Protein AF-A0A968L977-F1 (afdb_monomer_lite)

Foldseek 3Di:
DDPPDPPPPCPDLVQWDQAPPPRDTDGPVQFDQAPPPRDDRHGPLQDDPPDSHGLVVVLVVLVVVLVVLVVVLVVLVVVLVVLVVVVVVVVVVVVCCVVPCVVVCVVCVPVVNVVCVVVVVVVSVVVSVVSVVVSVVSVVVSVVSVVVSVVSVVSD

pLDDT: mean 76.51, std 13.51, range [38.59, 89.12]

Radius of gyration: 32.32 Å; chains: 1; bounding box: 55×34×115 Å

Sequence (156 aa):
MGKLELREDFVEKKDLTRCLVCDVYVHPEESFVCPKCRKGPLCRKHRVPGRAECASCVFDVRKKELAALAGQEVSIRQFLRFLQFIFLVFAVFFISLKFGLGEYIEILRDPMLAKYLLYLGIVPVIGYVLFAVILYNQRNKIADAELQIKKLDNRR

Structure (mmCIF, N/CA/C/O backbone):
data_AF-A0A968L977-F1
#
_entry.id   AF-A0A968L977-F1
#
loop_
_atom_site.group_PDB
_atom_site.id
_atom_site.type_symbol
_atom_site.label_atom_id
_atom_site.label_alt_id
_atom_site.label_comp_id
_atom_site.label_asym_id
_atom_site.label_entity_id
_atom_site.label_seq_id
_atom_site.pdbx_PDB_ins_code
_atom_site.Cartn_x
_atom_site.Cartn_y
_atom_site.Cartn_z
_atom_site.occupancy
_atom_site.B_iso_or_equiv
_atom_site.auth_seq_id
_atom_site.auth_comp_id
_atom_site.auth_asym_id
_atom_site.auth_atom_id
_atom_site.pdbx_PDB_model_num
ATOM 1 N N . MET A 1 1 ? -26.103 -4.310 72.862 1.00 38.62 1 MET A N 1
ATOM 2 C CA . MET A 1 1 ? -25.367 -5.244 71.984 1.00 38.62 1 MET A CA 1
ATOM 3 C C . MET A 1 1 ? -26.074 -5.270 70.639 1.00 38.62 1 MET A C 1
ATOM 5 O O . MET A 1 1 ? -27.099 -5.927 70.510 1.00 38.62 1 MET A O 1
ATOM 9 N N . GLY A 1 2 ? -25.616 -4.440 69.700 1.00 38.59 2 GLY A N 1
ATOM 10 C CA . GLY A 1 2 ? -26.217 -4.316 68.372 1.00 38.59 2 GLY A CA 1
ATOM 11 C C . GLY A 1 2 ? -25.825 -5.502 67.500 1.00 38.59 2 GLY A C 1
ATOM 12 O O . GLY A 1 2 ? -24.638 -5.783 67.345 1.00 38.59 2 GLY A O 1
ATOM 13 N N . LYS A 1 3 ? -26.822 -6.207 66.963 1.00 40.47 3 LYS A N 1
ATOM 14 C CA . LYS A 1 3 ? -26.623 -7.185 65.896 1.00 40.47 3 LYS A CA 1
ATOM 15 C C . LYS A 1 3 ? -26.253 -6.410 64.632 1.00 40.47 3 LYS A C 1
ATOM 17 O O . LYS A 1 3 ? -27.074 -5.675 64.097 1.00 40.47 3 LYS A O 1
ATOM 22 N N . LEU A 1 4 ? -25.000 -6.542 64.208 1.00 46.84 4 LEU A N 1
ATOM 23 C CA . LEU A 1 4 ? -24.558 -6.180 62.867 1.00 46.84 4 LEU A CA 1
ATOM 24 C C . LEU A 1 4 ? -25.184 -7.190 61.905 1.00 46.84 4 LEU A C 1
ATOM 26 O O . LEU A 1 4 ? -24.705 -8.313 61.771 1.00 46.84 4 LEU A O 1
ATOM 30 N N . GLU A 1 5 ? -26.297 -6.802 61.292 1.00 45.19 5 GLU A N 1
ATOM 31 C CA . GLU A 1 5 ? -26.814 -7.474 60.108 1.00 45.19 5 GLU A CA 1
ATOM 32 C C . GLU A 1 5 ? -25.812 -7.229 58.977 1.00 45.19 5 GLU A C 1
ATOM 34 O O . GLU A 1 5 ? -25.672 -6.114 58.471 1.00 45.19 5 GLU A O 1
ATOM 39 N N . LEU A 1 6 ? -25.066 -8.279 58.628 1.00 45.34 6 LEU A N 1
ATOM 40 C CA . LEU A 1 6 ? -24.355 -8.370 57.362 1.00 45.34 6 LEU A CA 1
ATOM 41 C C . LEU A 1 6 ? -25.395 -8.202 56.252 1.00 45.34 6 LEU A C 1
ATOM 43 O O . LEU A 1 6 ? -26.150 -9.124 55.950 1.00 45.34 6 LEU A O 1
ATOM 47 N N . ARG A 1 7 ? -25.448 -7.002 55.669 1.00 39.09 7 ARG A N 1
ATOM 48 C CA . ARG A 1 7 ? -26.037 -6.800 54.351 1.00 39.09 7 ARG A CA 1
ATOM 49 C C . ARG A 1 7 ? -25.194 -7.600 53.369 1.00 39.09 7 ARG A C 1
ATOM 51 O O . ARG A 1 7 ? -24.146 -7.148 52.920 1.00 39.09 7 ARG A O 1
ATOM 58 N N . GLU A 1 8 ? -25.639 -8.812 53.076 1.00 42.75 8 GLU A N 1
ATOM 59 C CA . GLU A 1 8 ? -25.354 -9.425 51.790 1.00 42.75 8 GLU A CA 1
ATOM 60 C C . GLU A 1 8 ? -26.018 -8.523 50.752 1.00 42.75 8 GLU A C 1
ATOM 62 O O . GLU A 1 8 ? -27.239 -8.528 50.588 1.00 42.75 8 GLU A O 1
ATOM 67 N N . ASP A 1 9 ? -25.216 -7.658 50.131 1.00 42.75 9 ASP A N 1
ATOM 68 C CA . ASP A 1 9 ? -25.631 -6.871 48.983 1.00 42.75 9 ASP A CA 1
ATOM 69 C C . ASP A 1 9 ? -26.065 -7.850 47.886 1.00 42.75 9 ASP A C 1
ATOM 71 O O . ASP A 1 9 ? -25.260 -8.402 47.132 1.00 42.75 9 ASP A O 1
ATOM 75 N N . PHE A 1 10 ? -27.373 -8.098 47.832 1.00 46.34 10 PHE A N 1
ATOM 76 C CA . PHE A 1 10 ? -28.064 -8.665 46.689 1.00 46.34 10 PHE A CA 1
ATOM 77 C C . PHE A 1 10 ? -27.824 -7.720 45.511 1.00 46.34 10 PHE A C 1
ATOM 79 O O . PHE A 1 10 ? -28.613 -6.815 45.245 1.00 46.34 10 PHE A O 1
ATOM 86 N N . VAL A 1 11 ? -26.718 -7.921 44.797 1.00 47.41 11 VAL A N 1
ATOM 87 C CA . VAL A 1 11 ? -26.527 -7.356 43.466 1.00 47.41 11 VAL A CA 1
ATOM 88 C C . VAL A 1 11 ? -27.588 -8.012 42.583 1.00 47.41 11 VAL A C 1
ATOM 90 O O . VAL A 1 11 ? -27.423 -9.135 42.099 1.00 47.41 11 VAL A O 1
ATOM 93 N N . GLU A 1 12 ? -28.746 -7.358 42.466 1.00 53.56 12 GLU A N 1
ATOM 94 C CA . GLU A 1 12 ? -29.844 -7.817 41.626 1.00 53.56 12 GLU A CA 1
ATOM 95 C C . GLU A 1 12 ? -29.304 -8.032 40.203 1.00 53.56 12 GLU A C 1
ATOM 97 O O . GLU A 1 12 ? -28.730 -7.134 39.590 1.00 53.56 12 GLU A O 1
ATOM 102 N N . LYS A 1 13 ? -29.547 -9.214 39.617 1.00 52.97 13 LYS A N 1
ATOM 103 C CA . LYS A 1 13 ? -29.226 -9.538 38.208 1.00 52.97 13 LYS A CA 1
ATOM 104 C C . LYS A 1 13 ? -29.791 -8.534 37.179 1.00 52.97 13 LYS A C 1
ATOM 106 O O . LYS A 1 13 ? -29.499 -8.670 35.993 1.00 52.97 13 LYS A O 1
ATOM 111 N N . LYS A 1 14 ? -30.601 -7.560 37.609 1.00 55.78 14 LYS A N 1
ATOM 112 C CA . LYS A 1 14 ? -31.153 -6.469 36.799 1.00 55.78 14 LYS A CA 1
ATOM 113 C C . LYS A 1 14 ? -30.096 -5.480 36.304 1.00 55.78 14 LYS A C 1
ATOM 115 O O . LYS A 1 14 ? -30.324 -4.869 35.266 1.00 55.78 14 LYS A O 1
ATOM 120 N N . ASP A 1 15 ? -28.939 -5.393 36.960 1.00 68.81 15 ASP A N 1
ATOM 121 C CA . ASP A 1 15 ? -27.893 -4.436 36.574 1.00 68.81 15 ASP A CA 1
ATOM 122 C C . ASP A 1 15 ? -26.853 -5.014 35.604 1.00 68.81 15 ASP A C 1
ATOM 124 O O . ASP A 1 15 ? -25.912 -4.332 35.209 1.00 68.81 15 ASP A O 1
ATOM 128 N N . LEU A 1 16 ? -26.996 -6.271 35.177 1.00 78.88 16 LEU A N 1
ATOM 129 C CA . LEU A 1 16 ? -26.057 -6.900 34.251 1.00 78.88 16 LEU A CA 1
ATOM 130 C C . LEU A 1 16 ? -26.463 -6.654 32.794 1.00 78.88 16 LEU A C 1
ATOM 132 O O . LEU A 1 16 ? -27.562 -6.988 32.356 1.00 78.88 16 LEU A O 1
ATOM 136 N N . THR A 1 17 ? -25.525 -6.140 32.003 1.00 83.62 17 THR A N 1
ATOM 137 C CA . THR A 1 17 ? -25.697 -5.939 30.561 1.00 83.62 17 THR A CA 1
ATOM 138 C C . THR A 1 17 ? -25.088 -7.096 29.778 1.00 83.62 17 THR A C 1
ATOM 140 O O . THR A 1 17 ? -23.986 -7.555 30.073 1.00 83.62 17 THR A O 1
ATOM 143 N N . ARG A 1 18 ? -25.791 -7.592 28.756 1.00 85.75 18 ARG A N 1
ATOM 144 C CA . ARG A 1 18 ? -25.282 -8.669 27.894 1.00 85.75 18 ARG A CA 1
ATOM 145 C C . ARG A 1 18 ? -24.374 -8.098 26.812 1.00 85.75 18 ARG A C 1
ATOM 147 O O . ARG A 1 18 ? -24.787 -7.232 26.043 1.00 85.75 18 ARG A O 1
ATOM 154 N N . CYS A 1 19 ? -23.154 -8.611 26.708 1.00 86.62 19 CYS A N 1
ATOM 155 C CA . CYS A 1 19 ? -22.261 -8.249 25.620 1.00 86.62 19 CYS A CA 1
ATOM 156 C C . CYS A 1 19 ? -22.798 -8.756 24.272 1.00 86.62 19 CYS A C 1
ATOM 158 O O . CYS A 1 19 ? -22.961 -9.955 24.091 1.00 86.62 19 CYS A O 1
ATOM 160 N N . LEU A 1 20 ? -22.956 -7.868 23.286 1.00 84.38 20 LEU A N 1
ATOM 161 C CA . LEU A 1 20 ? -23.471 -8.206 21.946 1.00 84.38 20 LEU A CA 1
ATOM 162 C C . LEU A 1 20 ? -22.571 -9.117 21.082 1.00 84.38 20 LEU A C 1
ATOM 164 O O . LEU A 1 20 ? -22.931 -9.416 19.947 1.00 84.38 20 LEU A O 1
ATOM 168 N N . VAL A 1 21 ? -21.371 -9.480 21.546 1.00 84.38 21 VAL A N 1
ATOM 169 C CA . VAL A 1 21 ? -20.398 -10.265 20.758 1.00 84.38 21 VAL A CA 1
ATOM 170 C C . VAL A 1 21 ? -20.152 -11.638 21.367 1.00 84.38 21 VAL A C 1
ATOM 172 O O . VAL A 1 21 ? -20.167 -12.624 20.642 1.00 84.38 21 VAL A O 1
ATOM 175 N N . CYS A 1 22 ? -19.909 -11.709 22.676 1.00 86.69 22 CYS A N 1
ATOM 176 C CA . CYS A 1 22 ? -19.641 -12.969 23.369 1.00 86.69 22 CYS A CA 1
ATOM 177 C C . CYS A 1 22 ? -20.807 -13.457 24.233 1.00 86.69 22 CYS A C 1
ATOM 179 O O . CYS A 1 22 ? -20.662 -14.471 24.904 1.00 86.69 22 CYS A O 1
ATOM 181 N N . ASP A 1 23 ? -21.923 -12.721 24.268 1.00 84.50 23 ASP A N 1
ATOM 182 C CA . ASP A 1 23 ? -23.119 -13.034 25.058 1.00 84.50 23 ASP A CA 1
ATOM 183 C C . ASP A 1 23 ? -22.905 -13.167 26.575 1.00 84.50 23 ASP A C 1
ATOM 185 O O . ASP A 1 23 ? -23.813 -13.549 27.311 1.00 84.50 23 ASP A O 1
ATOM 189 N N . VAL A 1 24 ? -21.728 -12.777 27.067 1.00 86.06 24 VAL A N 1
ATOM 190 C CA . VAL A 1 24 ? -21.408 -12.745 28.494 1.00 86.06 24 VAL A CA 1
ATOM 191 C C . VAL A 1 24 ? -22.095 -11.549 29.153 1.00 86.06 24 VAL A C 1
ATOM 193 O O . VAL A 1 24 ? -22.065 -10.432 28.627 1.00 86.06 24 VAL A O 1
ATOM 196 N N . TYR A 1 25 ? -22.685 -11.781 30.322 1.00 86.75 25 TYR A N 1
ATOM 197 C CA . TYR A 1 25 ? -23.245 -10.741 31.180 1.00 86.75 25 TYR A CA 1
ATOM 198 C C . TYR A 1 25 ? -22.125 -10.021 31.936 1.00 86.75 25 TYR A C 1
ATOM 200 O O . TYR A 1 25 ? -21.307 -10.662 32.592 1.00 86.75 25 TYR A O 1
ATOM 208 N N . VAL A 1 26 ? -22.079 -8.697 31.823 1.00 85.75 26 VAL A N 1
ATOM 209 C CA . VAL A 1 26 ? -21.066 -7.833 32.438 1.00 85.75 26 VAL A CA 1
ATOM 210 C C . VAL A 1 26 ? -21.716 -6.642 33.126 1.00 85.75 26 VAL A C 1
ATOM 212 O O . VAL A 1 26 ? -22.776 -6.164 32.708 1.00 85.75 26 VAL A O 1
ATOM 215 N N . HIS A 1 27 ? -21.058 -6.135 34.166 1.00 84.38 27 HIS A N 1
ATOM 216 C CA . HIS A 1 27 ? -21.500 -4.917 34.832 1.00 84.38 27 HIS A CA 1
ATOM 217 C C . HIS A 1 27 ? -21.441 -3.712 33.878 1.00 84.38 27 HIS A C 1
ATOM 219 O O . HIS A 1 27 ? -20.574 -3.672 32.996 1.00 84.38 27 HIS A O 1
ATOM 225 N N . PRO A 1 28 ? -22.317 -2.705 34.041 1.00 82.44 28 PRO A N 1
ATOM 226 C CA . PRO A 1 28 ? -22.385 -1.558 33.140 1.00 82.44 28 PRO A CA 1
ATOM 227 C C . PRO A 1 28 ? -21.061 -0.783 33.103 1.00 82.44 28 PRO A C 1
ATOM 229 O O . PRO A 1 28 ? -20.644 -0.348 32.034 1.00 82.44 28 PRO A O 1
ATOM 232 N N . GLU A 1 29 ? -20.350 -0.713 34.233 1.00 83.25 29 GLU A N 1
ATOM 233 C CA . GLU A 1 29 ? -19.029 -0.075 34.395 1.00 83.25 29 GLU A CA 1
ATOM 234 C C . GLU A 1 29 ? -17.888 -0.795 33.644 1.00 83.25 29 GLU A C 1
ATOM 236 O O . GLU A 1 29 ? -16.843 -0.219 33.301 1.00 83.25 29 GLU A O 1
ATOM 241 N N . GLU A 1 30 ? -18.078 -2.086 33.372 1.00 83.12 30 GLU A N 1
ATOM 242 C CA . GLU A 1 30 ? -17.168 -2.923 32.587 1.00 83.12 30 GLU A CA 1
ATOM 243 C C . GLU A 1 30 ? -17.605 -3.052 31.125 1.00 83.12 30 GLU A C 1
ATOM 245 O O . GLU A 1 30 ? -16.865 -3.581 30.286 1.00 83.12 30 GLU A O 1
ATOM 250 N N . SER A 1 31 ? -18.795 -2.551 30.809 1.00 87.00 31 SER A N 1
ATOM 251 C CA . SER A 1 31 ? -19.315 -2.477 29.458 1.00 87.00 31 SER A CA 1
ATOM 252 C C . SER A 1 31 ? -18.906 -1.160 28.793 1.00 87.0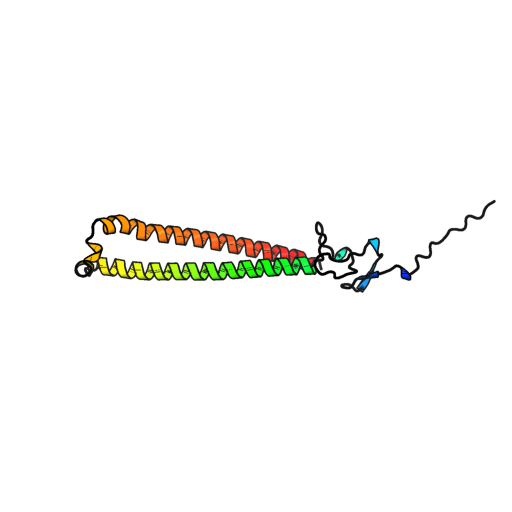0 31 SER A C 1
ATOM 254 O O . SER A 1 31 ? -18.690 -0.139 29.444 1.00 87.00 31 SER A O 1
ATOM 256 N N . PHE A 1 32 ? -18.775 -1.162 27.471 1.00 88.56 32 PHE A N 1
ATOM 257 C CA . PHE A 1 32 ? -18.609 0.069 26.706 1.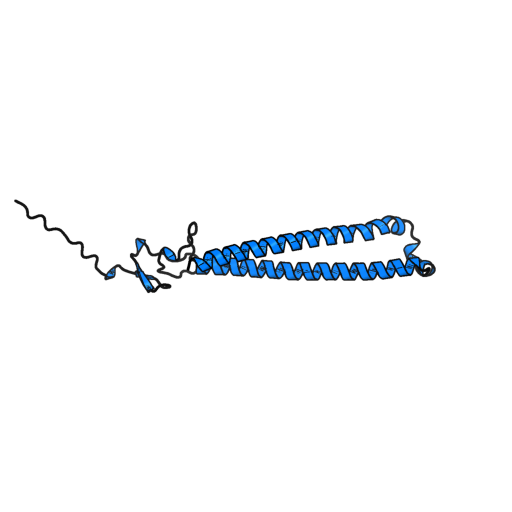00 88.56 32 PHE A CA 1
ATOM 258 C C . PHE A 1 32 ? -19.399 0.016 25.401 1.00 88.56 32 PHE A C 1
ATOM 260 O O . PHE A 1 32 ? -19.678 -1.052 24.851 1.00 88.56 32 PHE A O 1
ATOM 267 N N . VAL A 1 33 ? -19.730 1.195 24.882 1.00 88.06 33 VAL A N 1
ATOM 268 C CA . VAL A 1 33 ? -20.284 1.370 23.540 1.00 88.06 33 VAL A CA 1
ATOM 269 C C . VAL A 1 33 ? -19.169 1.885 22.644 1.00 88.06 33 VAL A C 1
ATOM 271 O O . VAL A 1 33 ? -18.478 2.845 22.984 1.00 88.06 33 VAL A O 1
ATOM 274 N N . CYS A 1 34 ? -18.957 1.249 21.493 1.00 88.69 34 CYS A N 1
ATOM 275 C CA . CYS A 1 34 ? -17.925 1.705 20.572 1.00 88.69 34 CYS A CA 1
ATOM 276 C C . CYS A 1 34 ? -18.299 3.087 19.999 1.00 88.69 34 CYS A C 1
ATOM 278 O O . CYS A 1 34 ? -19.340 3.194 19.350 1.00 88.69 34 CYS A O 1
ATOM 280 N N . PRO A 1 35 ? -17.449 4.124 20.118 1.00 87.81 35 PRO A N 1
ATOM 281 C CA . PRO A 1 35 ? -17.775 5.471 19.641 1.00 87.81 35 PRO A CA 1
ATOM 282 C C . PRO A 1 35 ? -17.918 5.544 18.113 1.00 87.81 35 PRO A C 1
ATOM 284 O O . PRO A 1 35 ? -18.604 6.415 17.590 1.00 87.81 35 PRO A O 1
ATOM 287 N N . LYS A 1 36 ? -17.291 4.608 17.389 1.00 88.06 36 LYS A N 1
ATOM 288 C CA . LYS A 1 36 ? -17.245 4.600 15.925 1.00 88.06 36 LYS A CA 1
ATOM 289 C C . LYS A 1 36 ? -18.456 3.943 15.273 1.00 88.06 36 LYS A C 1
ATOM 291 O O . LYS A 1 36 ? -19.036 4.508 14.357 1.00 88.06 36 LYS A O 1
ATOM 296 N N . CYS A 1 37 ? -18.827 2.744 15.721 1.00 88.25 37 CYS A N 1
ATOM 297 C CA . CYS A 1 37 ? -19.957 2.002 15.151 1.00 88.25 37 CYS A CA 1
ATOM 298 C C . CYS A 1 37 ? -21.216 2.052 16.017 1.00 88.25 37 CYS A C 1
ATOM 300 O O . CYS A 1 37 ? -22.221 1.459 15.639 1.00 88.25 37 CYS A O 1
ATOM 302 N N . ARG A 1 38 ? -21.150 2.700 17.190 1.00 88.44 38 ARG A N 1
ATOM 303 C CA . ARG A 1 38 ? -22.222 2.768 18.196 1.00 88.44 38 ARG A CA 1
ATOM 304 C C . ARG A 1 38 ? -22.755 1.400 18.648 1.00 88.44 38 ARG A C 1
ATOM 306 O O . ARG A 1 38 ? -23.778 1.338 19.317 1.00 88.44 38 ARG A O 1
ATOM 313 N N . LYS A 1 39 ? -22.053 0.301 18.334 1.00 87.12 39 LYS A N 1
ATOM 314 C CA . LYS A 1 39 ? -22.380 -1.039 18.834 1.00 87.12 39 LYS A CA 1
ATOM 315 C C . LYS A 1 39 ? -22.014 -1.130 20.313 1.00 87.12 39 LYS A C 1
ATOM 317 O O . LYS A 1 39 ? -20.871 -0.852 20.687 1.00 87.12 39 LYS A O 1
ATOM 322 N N . GLY A 1 40 ? -22.972 -1.549 21.125 1.00 83.81 40 GLY A N 1
ATOM 323 C CA . GLY A 1 40 ? -22.813 -1.819 22.546 1.00 83.81 40 GLY A CA 1
ATOM 324 C C . GLY A 1 40 ? -24.133 -2.271 23.172 1.00 83.81 40 GLY A C 1
ATOM 325 O O . GLY A 1 40 ? -25.176 -2.087 22.544 1.00 83.81 40 GLY A O 1
ATOM 326 N N . PRO A 1 41 ? -24.093 -2.877 24.368 1.00 87.75 41 PRO A N 1
ATOM 327 C CA . PRO A 1 41 ? -22.930 -2.976 25.255 1.00 87.75 41 PRO A CA 1
ATOM 328 C C . PRO A 1 41 ? -21.920 -4.068 24.842 1.00 87.75 41 PRO A C 1
ATOM 330 O O . PRO A 1 41 ? -22.282 -5.146 24.372 1.00 87.75 41 PRO A O 1
ATOM 333 N N . LEU A 1 42 ? -20.622 -3.771 24.974 1.00 88.38 42 LEU A N 1
ATOM 334 C CA . LEU A 1 42 ? -19.500 -4.684 24.711 1.00 88.38 42 LEU A CA 1
ATOM 335 C C . LEU A 1 42 ? -18.648 -4.859 25.970 1.00 88.38 42 LEU A C 1
ATOM 337 O O . LEU A 1 42 ? -18.372 -3.879 26.653 1.00 88.38 42 LEU A O 1
ATOM 341 N N . CYS A 1 43 ? -18.168 -6.072 26.251 1.00 87.56 43 CYS A N 1
ATOM 342 C CA . CYS A 1 43 ? -17.238 -6.297 27.358 1.00 87.56 43 CYS A CA 1
ATOM 343 C C . CYS A 1 43 ? -15.830 -5.757 27.039 1.00 87.56 43 CYS A C 1
ATOM 345 O O . CYS A 1 43 ? -15.414 -5.707 25.875 1.00 87.56 43 CYS A O 1
ATOM 347 N N . ARG A 1 44 ? -15.048 -5.411 28.074 1.00 84.38 44 ARG A N 1
ATOM 348 C CA . ARG A 1 44 ? -13.659 -4.916 27.936 1.00 84.38 44 ARG A CA 1
ATOM 349 C C . ARG A 1 44 ? -12.739 -5.826 27.114 1.00 84.38 44 ARG A C 1
ATOM 351 O O . ARG A 1 44 ? -11.826 -5.306 26.482 1.00 84.38 44 ARG A O 1
ATOM 358 N N . LYS A 1 45 ? -12.994 -7.140 27.042 1.00 83.88 45 LYS A N 1
ATOM 359 C CA . LYS A 1 45 ? -12.215 -8.074 26.200 1.00 83.88 45 LYS A CA 1
ATOM 360 C C . LYS A 1 45 ? -12.278 -7.727 24.707 1.00 83.88 45 LYS A C 1
ATOM 362 O O . LYS A 1 45 ? -11.332 -7.990 23.976 1.00 83.88 45 LYS A O 1
ATOM 367 N N . HIS A 1 46 ? -13.365 -7.102 24.249 1.00 85.38 46 HIS A N 1
ATOM 368 C CA . HIS A 1 46 ? -13.518 -6.666 22.856 1.00 85.38 46 HIS A CA 1
ATOM 369 C C . HIS A 1 46 ? -13.020 -5.240 22.599 1.00 85.38 46 HIS A C 1
ATOM 371 O O . HIS A 1 46 ? -13.096 -4.759 21.461 1.00 85.38 46 HIS A O 1
ATOM 377 N N . ARG A 1 47 ? -12.511 -4.555 23.628 1.00 84.19 47 ARG A N 1
ATOM 378 C CA . ARG A 1 47 ? -11.835 -3.268 23.488 1.00 84.19 47 ARG A CA 1
ATOM 379 C C . ARG A 1 47 ? -10.380 -3.505 23.111 1.00 84.19 47 ARG A C 1
ATOM 381 O O . ARG A 1 47 ? -9.689 -4.302 23.738 1.00 84.19 47 ARG A O 1
ATOM 388 N N . VAL A 1 48 ? -9.896 -2.787 22.104 1.00 83.69 48 VAL A N 1
ATOM 389 C CA . VAL A 1 48 ? -8.473 -2.843 21.753 1.00 83.69 48 VAL A CA 1
ATOM 390 C C . VAL A 1 48 ? -7.677 -2.031 22.784 1.00 83.69 48 VAL A C 1
ATOM 392 O O . VAL A 1 48 ? -8.019 -0.867 23.015 1.00 83.69 48 VAL A O 1
ATOM 395 N N . PRO A 1 49 ? -6.626 -2.593 23.411 1.00 79.88 49 PRO A N 1
ATOM 396 C CA . PRO A 1 49 ? -5.822 -1.865 24.389 1.00 79.88 49 PRO A CA 1
ATOM 397 C C . PRO A 1 49 ? -5.214 -0.602 23.762 1.00 79.88 49 PRO A C 1
ATOM 399 O O . PRO A 1 49 ? -4.730 -0.627 22.631 1.00 79.88 49 PRO A O 1
ATOM 402 N N . GLY A 1 50 ? -5.287 0.520 24.484 1.00 82.25 50 GLY A N 1
ATOM 403 C CA . GLY A 1 50 ? -4.838 1.830 23.996 1.00 82.25 50 GLY A CA 1
ATOM 404 C C . GLY A 1 50 ? -5.794 2.529 23.018 1.00 82.25 50 GLY A C 1
ATOM 405 O O . GLY A 1 50 ? -5.488 3.627 22.562 1.00 82.25 50 GLY A O 1
ATOM 406 N N . ARG A 1 51 ? -6.959 1.944 22.694 1.00 82.88 51 ARG A N 1
ATOM 407 C CA . ARG A 1 51 ? -8.002 2.584 21.872 1.00 82.88 51 ARG A CA 1
ATOM 408 C C . ARG A 1 51 ? -9.367 2.557 22.565 1.00 82.88 51 ARG A C 1
ATOM 410 O O . ARG A 1 51 ? -9.643 1.738 23.439 1.00 82.88 51 ARG A O 1
ATOM 417 N N . ALA A 1 52 ? -10.247 3.478 22.177 1.00 83.06 52 ALA A N 1
ATOM 418 C CA . ALA A 1 52 ? -11.656 3.479 22.591 1.00 83.06 52 ALA A CA 1
ATOM 419 C C . ALA A 1 52 ? -12.553 2.645 21.649 1.00 83.06 52 ALA A C 1
ATOM 421 O O . ALA A 1 52 ? -13.739 2.459 21.904 1.00 83.06 52 ALA A O 1
ATOM 422 N N . GLU A 1 53 ? -11.998 2.151 20.541 1.00 87.69 53 GLU A N 1
ATOM 423 C CA . GLU A 1 53 ? -12.723 1.418 19.504 1.00 87.69 53 GLU A CA 1
ATOM 424 C C . GLU A 1 53 ? -12.840 -0.084 19.825 1.00 87.69 53 GLU A C 1
ATOM 426 O O . GLU A 1 53 ? -11.983 -0.669 20.495 1.00 87.69 53 GLU A O 1
ATOM 431 N N . CYS A 1 54 ? -13.895 -0.729 19.313 1.00 86.38 54 CYS A N 1
ATOM 432 C CA . CYS A 1 54 ? -14.027 -2.181 19.395 1.00 86.38 54 CYS A CA 1
ATOM 433 C C . CYS A 1 54 ? -13.098 -2.877 18.393 1.00 86.38 54 CYS A C 1
ATOM 435 O O . CYS A 1 54 ? -12.751 -2.314 17.352 1.00 86.38 54 CYS A O 1
ATOM 437 N N . ALA A 1 55 ? -12.749 -4.133 18.677 1.00 83.12 55 ALA A N 1
ATOM 438 C CA . ALA A 1 55 ? -11.885 -4.939 17.820 1.00 83.12 55 ALA A CA 1
ATOM 439 C C . ALA A 1 55 ? -12.368 -4.958 16.361 1.00 83.12 55 ALA A C 1
ATOM 441 O O . ALA A 1 55 ? -11.570 -4.718 15.463 1.00 83.12 55 ALA A O 1
ATOM 442 N N . SER A 1 56 ? -13.673 -5.157 16.118 1.00 84.75 56 SER A N 1
ATOM 443 C CA . SER A 1 56 ? -14.240 -5.186 14.757 1.00 84.75 56 SER A CA 1
ATOM 444 C C . SER A 1 56 ? -13.940 -3.912 13.965 1.00 84.75 56 SER A C 1
ATOM 446 O O . SER A 1 56 ? -13.470 -3.993 12.839 1.00 84.75 56 SER A O 1
ATOM 448 N N . CYS A 1 57 ? -14.142 -2.738 14.569 1.00 86.31 57 CYS A N 1
ATOM 449 C CA . CYS A 1 57 ? -13.866 -1.459 13.917 1.00 86.31 57 CYS A CA 1
ATOM 450 C C . CYS A 1 57 ? -12.386 -1.288 13.574 1.00 86.31 57 CYS A C 1
ATOM 452 O O . CYS A 1 57 ? -12.056 -0.782 12.504 1.00 86.31 57 CYS A O 1
ATOM 454 N N . VAL A 1 58 ? -11.492 -1.699 14.476 1.00 85.00 58 VAL A N 1
ATOM 455 C CA . VAL A 1 58 ? -10.045 -1.612 14.243 1.00 85.00 58 VAL A CA 1
ATOM 456 C C . VAL A 1 58 ? -9.621 -2.565 13.124 1.00 85.00 58 VAL A C 1
ATOM 458 O O . VAL A 1 58 ? -8.829 -2.177 12.265 1.00 85.00 58 VAL A O 1
ATOM 461 N N . PHE A 1 59 ? -10.178 -3.778 13.090 1.00 84.12 59 PHE A N 1
ATOM 462 C CA . PHE A 1 59 ? -9.952 -4.732 12.004 1.00 84.12 59 PHE A CA 1
ATOM 463 C C . PHE A 1 59 ? -10.442 -4.208 10.658 1.00 84.12 59 PHE A C 1
ATOM 465 O O . PHE A 1 59 ? -9.693 -4.272 9.688 1.00 84.12 59 PHE A O 1
ATOM 472 N N . ASP A 1 60 ? -11.652 -3.653 10.594 1.00 85.81 60 ASP A N 1
ATOM 473 C CA . ASP A 1 60 ? -12.214 -3.131 9.346 1.00 85.81 60 ASP A CA 1
ATOM 474 C C . ASP A 1 60 ? -11.362 -1.994 8.777 1.00 85.81 60 ASP A C 1
ATOM 476 O O . ASP A 1 60 ? -11.112 -1.947 7.573 1.00 85.81 60 ASP A O 1
ATOM 480 N N . VAL A 1 61 ? -10.868 -1.097 9.637 1.00 85.50 61 VAL A N 1
ATOM 481 C CA . VAL A 1 61 ? -9.942 -0.031 9.225 1.00 85.50 61 VAL A CA 1
ATOM 482 C C . VAL A 1 61 ? -8.655 -0.622 8.668 1.00 85.50 61 VAL A C 1
ATOM 484 O O . VAL A 1 61 ? -8.279 -0.294 7.548 1.00 85.50 61 VAL A O 1
ATOM 487 N N . ARG A 1 62 ? -8.012 -1.536 9.402 1.00 83.31 62 ARG A N 1
ATOM 488 C CA . ARG A 1 62 ? -6.753 -2.153 8.962 1.00 83.31 62 ARG A CA 1
ATOM 489 C C . ARG A 1 62 ? -6.910 -2.964 7.680 1.00 83.31 62 ARG A C 1
ATOM 491 O O . ARG A 1 62 ? -6.025 -2.959 6.834 1.00 83.31 62 ARG A O 1
ATOM 498 N N . LYS A 1 63 ? -8.051 -3.629 7.499 1.00 84.94 63 LYS A N 1
ATOM 499 C CA . LYS A 1 63 ? -8.374 -4.353 6.267 1.00 84.94 63 LYS A CA 1
ATOM 500 C C . LYS A 1 63 ? -8.545 -3.396 5.086 1.00 84.94 63 LYS A C 1
ATOM 502 O O . LYS A 1 63 ? -8.062 -3.694 3.999 1.00 84.94 63 LYS A O 1
ATOM 507 N N . LYS A 1 64 ? -9.189 -2.240 5.292 1.00 86.44 64 LYS A N 1
ATOM 508 C CA . LYS A 1 64 ? -9.272 -1.183 4.270 1.00 86.44 64 LYS A CA 1
ATOM 509 C C . LYS A 1 64 ? -7.897 -0.604 3.936 1.00 86.44 64 LYS A C 1
ATOM 511 O O . LYS A 1 64 ? -7.606 -0.414 2.761 1.00 86.44 64 LYS A O 1
ATOM 516 N N . GLU A 1 65 ? -7.052 -0.370 4.938 1.00 84.00 65 GLU A N 1
ATOM 517 C CA . GLU A 1 65 ? -5.667 0.082 4.741 1.00 84.00 65 GLU A CA 1
ATOM 518 C C . GLU A 1 65 ? -4.860 -0.934 3.920 1.00 84.00 65 GLU A C 1
AT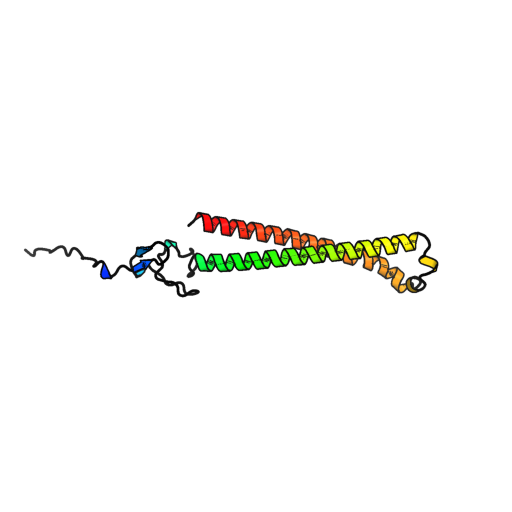OM 520 O O . GLU A 1 65 ? -4.222 -0.555 2.941 1.00 84.00 65 GLU A O 1
ATOM 525 N N . LEU A 1 66 ? -4.951 -2.228 4.245 1.00 84.25 66 LEU A N 1
ATOM 526 C CA . LEU A 1 66 ? -4.323 -3.293 3.458 1.00 84.25 66 LEU A CA 1
ATOM 527 C C . LEU A 1 66 ? -4.833 -3.338 2.019 1.00 84.25 66 LEU A C 1
ATOM 529 O O . LEU A 1 66 ? -4.031 -3.445 1.098 1.00 84.25 66 LEU A O 1
ATOM 533 N N . ALA A 1 67 ? -6.147 -3.239 1.810 1.00 84.75 67 ALA A N 1
ATOM 534 C CA . ALA A 1 67 ? -6.718 -3.231 0.467 1.00 84.75 67 ALA A CA 1
ATOM 535 C C . ALA A 1 67 ? -6.216 -2.030 -0.354 1.00 84.75 67 ALA A C 1
ATOM 537 O O . ALA A 1 67 ? -5.899 -2.180 -1.534 1.00 84.75 67 ALA A O 1
ATOM 538 N N . ALA A 1 68 ? -6.088 -0.856 0.272 1.00 85.31 68 ALA A N 1
ATOM 539 C CA . ALA A 1 68 ? -5.525 0.327 -0.367 1.00 85.31 68 ALA A CA 1
ATOM 540 C C . ALA A 1 68 ? -4.042 0.133 -0.730 1.00 85.31 68 ALA A C 1
ATOM 542 O O . ALA A 1 68 ? -3.646 0.443 -1.853 1.00 85.31 68 ALA A O 1
ATOM 543 N N . LEU A 1 69 ? -3.235 -0.426 0.180 1.00 82.75 69 LEU A N 1
ATOM 544 C CA . LEU A 1 69 ? -1.823 -0.735 -0.077 1.00 82.75 69 LEU A CA 1
ATOM 545 C C . LEU A 1 69 ? -1.655 -1.779 -1.190 1.00 82.75 69 LEU A C 1
ATOM 547 O O . LEU A 1 69 ? -0.836 -1.592 -2.086 1.00 82.75 69 LEU A O 1
ATOM 551 N N . ALA A 1 70 ? -2.464 -2.839 -1.191 1.00 82.50 70 ALA A N 1
ATOM 552 C CA . ALA A 1 70 ? -2.457 -3.846 -2.250 1.00 82.50 70 ALA A CA 1
ATOM 553 C C . ALA A 1 70 ? -2.835 -3.240 -3.614 1.00 82.50 70 ALA A C 1
ATOM 555 O O . ALA A 1 70 ? -2.214 -3.550 -4.631 1.00 82.50 70 ALA A O 1
ATOM 556 N N . GLY A 1 71 ? -3.810 -2.323 -3.641 1.00 84.50 71 GLY A N 1
ATOM 557 C CA . GLY A 1 71 ? -4.164 -1.569 -4.845 1.00 84.50 71 GLY A CA 1
ATOM 558 C C . GLY A 1 71 ? -3.009 -0.708 -5.367 1.00 84.50 71 GLY A C 1
ATOM 559 O O . GLY A 1 71 ? -2.738 -0.693 -6.570 1.00 84.50 71 GLY A O 1
ATOM 560 N N . GLN A 1 72 ? -2.282 -0.036 -4.469 1.00 82.44 72 GLN A N 1
ATOM 561 C CA . GLN A 1 72 ? -1.083 0.726 -4.830 1.00 82.44 72 GLN A CA 1
ATOM 562 C C . GLN A 1 72 ? 0.023 -0.173 -5.394 1.00 82.44 72 GLN A C 1
ATOM 564 O O . GLN A 1 72 ? 0.623 0.184 -6.407 1.00 82.44 72 GLN A O 1
ATOM 569 N N . GLU A 1 73 ? 0.246 -1.360 -4.820 1.00 84.88 73 GLU A N 1
ATOM 570 C CA . GLU A 1 73 ? 1.237 -2.306 -5.341 1.00 84.88 73 GLU A CA 1
ATOM 571 C C . GLU A 1 73 ? 0.920 -2.715 -6.788 1.00 84.88 73 GLU A C 1
ATOM 573 O O . GLU A 1 73 ? 1.812 -2.735 -7.642 1.00 84.88 73 GLU A O 1
ATOM 578 N N . VAL A 1 74 ? -0.350 -3.017 -7.086 1.00 87.44 74 VAL A N 1
ATOM 579 C CA . VAL A 1 74 ? -0.788 -3.368 -8.447 1.00 87.44 74 VAL A CA 1
ATOM 580 C C . VAL A 1 74 ? -0.517 -2.221 -9.419 1.00 87.44 74 VAL A C 1
ATOM 582 O O . VAL A 1 74 ? 0.039 -2.459 -10.492 1.00 87.44 74 VAL A O 1
ATOM 585 N N . SER A 1 75 ? -0.846 -0.989 -9.029 1.00 84.62 75 SER A N 1
ATOM 586 C CA . SER A 1 75 ? -0.615 0.205 -9.848 1.00 84.62 75 SER A CA 1
ATOM 587 C C . SER A 1 75 ? 0.875 0.426 -10.138 1.00 84.62 75 SER A C 1
ATOM 589 O O . SER A 1 75 ? 1.277 0.548 -11.297 1.00 84.62 75 SER A O 1
ATOM 591 N N . ILE A 1 76 ? 1.733 0.362 -9.113 1.00 83.50 76 ILE A N 1
ATOM 592 C CA . ILE A 1 76 ? 3.188 0.521 -9.279 1.00 83.50 76 ILE A CA 1
ATOM 593 C C . ILE A 1 76 ? 3.759 -0.596 -10.161 1.00 83.50 76 ILE A C 1
ATOM 595 O O . ILE A 1 76 ? 4.603 -0.349 -11.022 1.00 83.50 76 ILE A O 1
ATOM 599 N N . ARG A 1 77 ? 3.276 -1.833 -10.004 1.00 85.31 77 ARG A N 1
ATOM 600 C CA . ARG A 1 77 ? 3.697 -2.964 -10.839 1.00 85.31 77 ARG A CA 1
ATOM 601 C C . ARG A 1 77 ? 3.329 -2.761 -12.310 1.00 85.31 77 ARG A C 1
ATOM 603 O O . ARG A 1 77 ? 4.135 -3.079 -13.183 1.00 85.31 77 ARG A O 1
ATOM 610 N N . GLN A 1 78 ? 2.131 -2.252 -12.594 1.00 87.19 78 GLN A N 1
ATOM 611 C CA . GLN A 1 78 ? 1.711 -1.922 -13.959 1.00 87.19 78 GLN A CA 1
ATOM 612 C C . GLN A 1 78 ? 2.569 -0.801 -14.547 1.00 87.19 78 GLN A C 1
ATOM 614 O O . GLN A 1 78 ? 3.034 -0.922 -15.679 1.00 87.19 78 GLN A O 1
ATOM 619 N N . PHE A 1 79 ? 2.855 0.235 -13.759 1.00 84.19 79 PHE A N 1
ATOM 620 C CA . PHE A 1 79 ? 3.728 1.329 -14.173 1.00 84.19 79 PHE A CA 1
ATOM 621 C C . PHE A 1 79 ? 5.151 0.850 -14.506 1.00 84.19 79 PHE A C 1
ATOM 623 O O . PHE A 1 79 ? 5.702 1.218 -15.542 1.00 84.19 79 PHE A O 1
ATOM 630 N N . LEU A 1 80 ? 5.729 -0.045 -13.697 1.00 85.12 80 LEU A N 1
ATOM 631 C CA . LEU A 1 80 ? 7.035 -0.649 -13.988 1.00 85.12 80 LEU A CA 1
ATOM 632 C C . LEU A 1 80 ? 7.036 -1.459 -15.292 1.00 85.12 80 LEU A C 1
ATOM 634 O O . LEU A 1 80 ? 7.995 -1.377 -16.055 1.00 85.12 80 LEU A O 1
ATOM 638 N N . ARG A 1 81 ? 5.968 -2.215 -15.579 1.00 87.44 81 ARG A N 1
ATOM 639 C CA . ARG A 1 81 ? 5.826 -2.930 -16.862 1.00 87.44 81 ARG A CA 1
ATOM 640 C C . ARG A 1 81 ? 5.726 -1.971 -18.044 1.00 87.44 81 ARG A C 1
ATOM 642 O O . ARG A 1 81 ? 6.310 -2.233 -19.090 1.00 87.44 81 ARG A O 1
ATOM 649 N N . PHE A 1 82 ? 5.015 -0.860 -17.878 1.00 85.38 82 PHE A N 1
ATOM 650 C CA . PHE A 1 82 ? 4.934 0.180 -18.899 1.00 85.38 82 PHE A CA 1
ATOM 651 C C . PHE A 1 82 ? 6.307 0.810 -19.172 1.00 85.38 82 PHE A C 1
ATOM 653 O O . PHE A 1 82 ? 6.702 0.938 -20.328 1.00 85.38 82 PHE A O 1
ATOM 660 N N . LEU A 1 83 ? 7.085 1.101 -18.123 1.00 83.25 83 LEU A N 1
ATOM 661 C CA . LEU A 1 83 ? 8.470 1.552 -18.273 1.00 83.25 83 LEU A CA 1
ATOM 662 C C . LEU A 1 83 ? 9.338 0.519 -19.005 1.00 83.25 83 LEU A C 1
ATOM 664 O O . LEU A 1 83 ? 10.067 0.890 -19.919 1.00 83.25 83 LEU A O 1
ATOM 668 N N . GLN A 1 84 ? 9.237 -0.771 -18.662 1.00 86.00 84 GLN A N 1
ATOM 669 C CA . GLN A 1 84 ? 9.944 -1.849 -19.375 1.00 86.00 84 GLN A CA 1
ATOM 670 C C . GLN A 1 84 ? 9.584 -1.897 -20.862 1.00 86.00 84 GLN A C 1
ATOM 672 O O . GLN A 1 84 ? 10.467 -2.056 -21.701 1.00 86.00 84 GLN A O 1
ATOM 677 N N . PHE A 1 85 ? 8.303 -1.734 -21.195 1.00 87.31 85 PHE A N 1
ATOM 678 C CA . PHE A 1 85 ? 7.858 -1.667 -22.583 1.00 87.31 85 PHE A CA 1
ATOM 679 C C . PHE A 1 85 ? 8.475 -0.468 -23.314 1.00 87.31 85 PHE A C 1
ATOM 681 O O . PHE A 1 85 ? 9.032 -0.638 -24.397 1.00 87.31 85 PHE A O 1
ATOM 688 N N . ILE A 1 86 ? 8.457 0.719 -22.696 1.00 83.69 86 ILE A N 1
ATOM 689 C CA . ILE A 1 86 ? 9.106 1.918 -23.242 1.00 83.69 86 ILE A CA 1
ATOM 690 C C . ILE A 1 86 ? 10.594 1.653 -23.500 1.00 83.69 86 ILE A C 1
ATOM 692 O O . ILE A 1 86 ? 11.083 1.931 -24.593 1.00 83.69 86 ILE A O 1
ATOM 696 N N . PHE A 1 87 ? 11.311 1.066 -22.538 1.00 83.50 87 PHE A N 1
ATOM 697 C CA . PHE A 1 87 ? 12.721 0.717 -22.721 1.00 83.50 87 PHE A CA 1
ATOM 698 C C . PHE A 1 87 ? 12.959 -0.214 -23.893 1.00 83.50 87 PHE A C 1
ATOM 700 O O . PHE A 1 87 ? 13.923 -0.022 -24.626 1.00 83.50 87 PHE A O 1
ATOM 707 N N . LEU A 1 88 ? 12.102 -1.215 -24.070 1.00 85.88 88 LEU A N 1
ATOM 708 C CA . LEU A 1 88 ? 12.235 -2.171 -25.156 1.00 85.88 88 LEU A CA 1
ATOM 709 C C . LEU A 1 88 ? 12.039 -1.489 -26.516 1.00 85.88 88 LEU A C 1
ATOM 711 O O . LEU A 1 88 ? 12.828 -1.725 -27.428 1.00 85.88 88 LEU A O 1
ATOM 715 N N . VAL A 1 89 ? 11.065 -0.578 -26.629 1.00 83.88 89 VAL A N 1
ATOM 716 C CA . VAL A 1 89 ? 10.870 0.251 -27.832 1.00 83.88 89 VAL A CA 1
ATOM 717 C C . VAL A 1 89 ? 12.107 1.107 -28.111 1.00 83.88 89 VAL A C 1
ATOM 719 O O . VAL A 1 89 ? 12.620 1.093 -29.230 1.00 83.88 89 VAL A O 1
ATOM 722 N N . PHE A 1 90 ? 12.634 1.804 -27.098 1.00 80.75 90 PHE A N 1
ATOM 723 C CA . PHE A 1 90 ? 13.855 2.596 -27.255 1.00 80.75 90 PHE A CA 1
ATOM 724 C C . PHE A 1 90 ? 15.060 1.726 -27.622 1.00 80.75 90 PHE A C 1
ATOM 726 O O . PHE A 1 90 ? 15.833 2.110 -28.491 1.00 80.75 90 PHE A O 1
ATOM 733 N N . ALA A 1 91 ? 15.217 0.546 -27.023 1.00 81.81 91 ALA A N 1
ATOM 734 C CA . ALA A 1 91 ? 16.311 -0.366 -27.335 1.00 81.81 91 ALA A CA 1
ATOM 735 C C . ALA A 1 91 ? 16.265 -0.820 -28.800 1.00 81.81 91 ALA A C 1
ATOM 737 O O . ALA A 1 91 ? 17.279 -0.745 -29.492 1.00 81.81 91 ALA A O 1
ATOM 738 N N . VAL A 1 92 ? 15.089 -1.215 -29.300 1.00 83.06 92 VAL A N 1
ATOM 739 C CA . VAL A 1 92 ? 14.893 -1.571 -30.716 1.00 83.06 92 VAL A CA 1
ATOM 740 C C . VAL A 1 92 ? 15.199 -0.378 -31.624 1.00 83.06 92 VAL A C 1
ATOM 742 O O . VAL A 1 92 ? 15.896 -0.537 -32.627 1.00 83.06 92 VAL A O 1
ATOM 745 N N . PHE A 1 93 ? 14.744 0.823 -31.258 1.00 77.94 93 PHE A N 1
ATOM 746 C CA . PHE A 1 93 ? 15.020 2.052 -32.003 1.00 77.94 93 PHE A CA 1
ATOM 747 C C . PHE A 1 93 ? 16.526 2.366 -32.071 1.00 77.94 93 PHE A C 1
ATOM 749 O O . PHE A 1 93 ? 17.068 2.585 -33.153 1.00 77.94 93 PHE A O 1
ATOM 756 N N . PHE A 1 94 ? 17.230 2.308 -30.939 1.00 74.62 94 PHE A N 1
ATOM 757 C CA . PHE A 1 94 ? 18.676 2.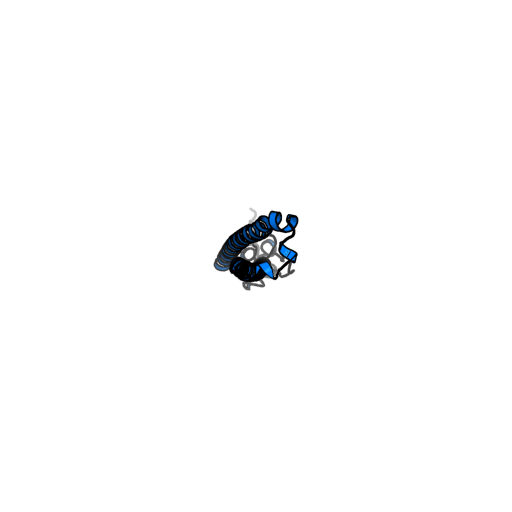537 -30.861 1.00 74.62 94 PHE A CA 1
ATOM 758 C C . PHE A 1 94 ? 19.487 1.494 -31.632 1.00 74.62 94 PHE A C 1
ATOM 760 O O . PHE A 1 94 ? 20.449 1.847 -32.313 1.00 74.62 94 PHE A O 1
ATOM 767 N N . ILE A 1 95 ? 19.108 0.218 -31.542 1.00 77.56 95 ILE A N 1
ATOM 768 C CA . ILE A 1 95 ? 19.739 -0.856 -32.314 1.00 77.56 95 ILE A CA 1
ATOM 769 C C . ILE A 1 95 ? 19.551 -0.589 -33.812 1.00 77.56 95 ILE A C 1
ATOM 771 O O . ILE A 1 95 ? 20.528 -0.600 -34.556 1.00 77.56 95 ILE A O 1
ATOM 775 N N . SER A 1 96 ? 18.329 -0.263 -34.239 1.00 75.25 96 SER A N 1
ATOM 776 C CA . SER A 1 96 ? 18.007 0.048 -35.639 1.00 75.25 96 SER A CA 1
ATOM 777 C C . SER A 1 96 ? 18.846 1.215 -36.174 1.00 75.25 96 SER A C 1
ATOM 779 O O . SER A 1 96 ? 19.418 1.119 -37.258 1.00 75.25 96 SER A O 1
ATOM 781 N N . LEU A 1 97 ? 19.011 2.278 -35.380 1.00 69.88 97 LEU A N 1
ATOM 782 C CA . LEU A 1 97 ? 19.904 3.398 -35.694 1.00 69.88 97 LEU A CA 1
ATOM 783 C C . LEU A 1 97 ? 21.367 2.957 -35.875 1.00 69.88 97 LEU A C 1
ATOM 785 O O . LEU A 1 97 ? 22.025 3.372 -36.828 1.00 69.88 97 LEU A O 1
ATOM 789 N N . LYS A 1 98 ? 21.872 2.093 -34.985 1.00 68.94 98 LYS A N 1
ATOM 790 C CA . LYS A 1 98 ? 23.243 1.548 -35.022 1.00 68.94 98 LYS A CA 1
ATOM 791 C C . LYS A 1 98 ? 23.516 0.663 -36.244 1.00 68.94 98 LYS A C 1
ATOM 793 O O . LYS A 1 98 ? 24.669 0.573 -36.656 1.00 68.94 98 LYS A O 1
ATOM 798 N N . PHE A 1 99 ? 22.487 0.035 -36.817 1.00 73.81 99 PHE A N 1
ATOM 799 C CA . PHE A 1 99 ? 22.572 -0.821 -38.009 1.00 73.81 99 PHE A CA 1
ATOM 800 C C . PHE A 1 99 ? 22.520 -0.053 -39.346 1.00 73.81 99 PHE A C 1
ATOM 802 O O . PHE A 1 99 ? 22.416 -0.676 -40.398 1.00 73.81 99 PHE A O 1
ATOM 809 N N . GLY A 1 100 ? 22.626 1.281 -39.334 1.00 60.56 100 GLY A N 1
ATOM 810 C CA . GLY A 1 100 ? 22.744 2.086 -40.558 1.00 60.56 100 GLY A CA 1
ATOM 811 C C . GLY A 1 100 ? 21.433 2.688 -41.072 1.00 60.56 100 GLY A C 1
ATOM 812 O O . GLY A 1 100 ? 21.446 3.391 -42.072 1.00 60.56 100 GLY A O 1
ATOM 813 N N . LEU A 1 101 ? 20.312 2.520 -40.358 1.00 58.66 101 LEU A N 1
ATOM 814 C CA . LEU A 1 101 ? 19.066 3.251 -40.654 1.00 58.66 101 LEU A CA 1
ATOM 815 C C . LEU A 1 101 ? 19.122 4.735 -40.238 1.00 58.66 101 LEU A C 1
ATOM 817 O O . LEU A 1 101 ? 18.181 5.482 -40.492 1.00 58.66 101 LEU A O 1
ATOM 821 N N . GLY A 1 102 ? 20.215 5.175 -39.604 1.00 56.72 102 GLY A N 1
ATOM 822 C CA . GLY A 1 102 ? 20.415 6.566 -39.187 1.00 56.72 102 GLY A CA 1
ATOM 823 C C . GLY A 1 102 ? 20.448 7.572 -40.342 1.00 56.72 102 GLY A C 1
ATOM 824 O O . GLY A 1 102 ? 20.102 8.729 -40.129 1.00 56.72 102 GLY A O 1
ATOM 825 N N . GLU A 1 103 ? 20.782 7.138 -41.563 1.00 55.53 103 GLU A N 1
ATOM 826 C CA . GLU A 1 103 ? 20.765 7.997 -42.758 1.00 55.53 103 GLU A CA 1
ATOM 827 C C . GLU A 1 103 ? 19.345 8.431 -43.168 1.00 55.53 103 GLU A C 1
ATOM 829 O O . GLU A 1 103 ? 19.190 9.452 -43.830 1.00 55.53 103 GLU A O 1
ATOM 834 N N . TYR A 1 104 ? 18.305 7.719 -42.714 1.00 56.94 104 TYR A N 1
ATOM 835 C CA . TYR A 1 104 ? 16.900 8.023 -43.016 1.00 56.94 104 TYR A CA 1
ATOM 836 C C . TYR A 1 104 ? 16.200 8.864 -41.938 1.00 56.94 104 TYR A C 1
ATOM 838 O O . TYR A 1 104 ? 15.043 9.245 -42.111 1.00 56.94 104 TYR A O 1
ATOM 846 N N . ILE A 1 105 ? 16.866 9.155 -40.813 1.00 60.28 105 ILE A N 1
ATOM 847 C CA . ILE A 1 105 ? 16.274 9.885 -39.682 1.00 60.28 105 ILE A CA 1
ATOM 848 C C . ILE A 1 105 ? 16.994 11.230 -39.524 1.00 60.28 105 ILE A C 1
ATOM 850 O O . ILE A 1 105 ? 17.783 11.437 -38.603 1.00 60.28 105 ILE A O 1
ATOM 854 N N . GLU A 1 106 ? 16.697 12.174 -40.424 1.00 56.97 106 GLU A N 1
ATOM 855 C CA . GLU A 1 106 ? 17.259 13.540 -40.416 1.00 56.97 106 GLU A CA 1
ATOM 856 C C . GLU A 1 106 ? 17.019 14.293 -39.091 1.00 56.97 106 GLU A C 1
ATOM 858 O O . GLU A 1 106 ? 17.816 15.147 -38.709 1.00 56.97 106 GLU A O 1
ATOM 863 N N . ILE A 1 107 ? 15.981 13.916 -38.334 1.00 57.88 107 ILE A N 1
ATOM 864 C CA . ILE A 1 107 ? 15.605 14.507 -37.036 1.00 57.88 107 ILE A CA 1
ATOM 865 C C . ILE A 1 107 ? 16.689 14.297 -35.956 1.00 57.88 107 ILE A C 1
ATOM 867 O O . ILE A 1 107 ? 16.811 15.108 -35.041 1.00 57.88 107 ILE A O 1
ATOM 871 N N . LEU A 1 108 ? 17.510 13.240 -36.050 1.00 54.41 108 LEU A N 1
ATOM 872 C CA . LEU A 1 108 ? 18.585 12.961 -35.080 1.00 54.41 108 LEU A CA 1
ATOM 873 C C . LEU A 1 108 ? 19.912 13.667 -35.395 1.00 54.41 108 LEU A C 1
ATOM 875 O O . LEU A 1 108 ? 20.848 13.588 -34.598 1.00 54.41 108 LEU A O 1
ATOM 879 N N . ARG A 1 109 ? 20.010 14.351 -36.541 1.00 55.22 109 ARG A N 1
ATOM 880 C CA . ARG A 1 109 ? 21.225 15.064 -36.962 1.00 55.22 109 ARG A CA 1
ATOM 881 C C . ARG A 1 109 ? 21.415 16.395 -36.230 1.00 55.22 109 ARG A C 1
ATOM 883 O O . ARG A 1 109 ? 22.471 17.012 -36.360 1.00 55.22 109 ARG A O 1
ATOM 890 N N . ASP A 1 110 ? 20.415 16.819 -35.458 1.00 61.34 110 ASP A N 1
ATOM 891 C CA . ASP A 1 110 ? 20.472 18.026 -34.647 1.00 61.34 110 ASP A CA 1
ATOM 892 C C . ASP A 1 110 ? 21.437 17.823 -33.451 1.00 61.34 110 ASP A C 1
ATOM 894 O O . ASP A 1 110 ? 21.179 16.997 -32.563 1.00 61.34 110 ASP A O 1
ATOM 898 N N . PRO A 1 111 ? 22.576 18.542 -33.396 1.00 59.59 111 PRO A N 1
ATOM 899 C CA . PRO A 1 111 ? 23.608 18.356 -32.374 1.00 59.59 111 PRO A CA 1
ATOM 900 C C . PRO A 1 111 ? 23.118 18.652 -30.949 1.00 59.59 111 PRO A C 1
ATOM 902 O O . PRO A 1 111 ? 23.732 18.189 -29.981 1.00 59.59 111 PRO A O 1
ATOM 905 N N . MET A 1 112 ? 22.009 19.387 -30.802 1.00 58.00 112 MET A N 1
ATOM 906 C CA . MET A 1 112 ? 21.332 19.554 -29.516 1.00 58.00 112 MET A CA 1
ATOM 907 C C . MET A 1 112 ? 20.731 18.231 -29.027 1.00 58.00 112 MET A C 1
ATOM 909 O O . MET A 1 112 ? 21.018 17.816 -27.905 1.00 58.00 112 MET A O 1
ATOM 913 N N . LEU A 1 113 ? 19.981 17.508 -29.866 1.00 59.53 113 LEU A N 1
ATOM 914 C CA . LEU A 1 113 ? 19.377 16.222 -29.488 1.00 59.53 113 LEU A CA 1
ATOM 915 C C . LEU A 1 113 ? 20.435 15.150 -29.180 1.00 59.53 113 LEU A C 1
ATOM 917 O O . LEU A 1 113 ? 20.289 14.398 -28.215 1.00 59.53 113 LEU A O 1
ATOM 921 N N . ALA A 1 114 ? 21.526 15.120 -29.952 1.00 61.97 114 ALA A N 1
ATOM 922 C CA . ALA A 1 114 ? 22.652 14.200 -29.757 1.00 61.97 114 ALA A CA 1
ATOM 923 C C . ALA A 1 114 ? 23.295 14.316 -28.363 1.00 61.97 114 ALA A C 1
ATOM 925 O O . ALA A 1 114 ? 23.655 13.303 -27.761 1.00 61.97 114 ALA A O 1
ATOM 926 N N . LYS A 1 115 ? 23.389 15.533 -27.807 1.00 63.91 115 LYS A N 1
ATOM 927 C CA . LYS A 1 115 ? 23.898 15.754 -26.443 1.00 63.91 115 LYS A CA 1
ATOM 928 C C . LYS A 1 115 ? 22.937 15.271 -25.354 1.00 63.91 115 LYS A C 1
ATOM 930 O O . LYS A 1 115 ? 23.395 14.820 -24.305 1.00 63.91 115 LYS A O 1
ATOM 935 N N . TYR A 1 116 ? 21.625 15.331 -25.589 1.00 66.31 116 TYR A N 1
ATOM 936 C CA . TYR A 1 116 ? 20.613 14.918 -24.606 1.00 66.31 116 TYR A CA 1
ATOM 937 C C . TYR A 1 116 ? 20.207 13.442 -24.699 1.00 66.31 116 TYR A C 1
ATOM 939 O O . TYR A 1 116 ? 19.581 12.922 -23.776 1.00 66.31 116 TYR A O 1
ATOM 947 N N . LEU A 1 117 ? 20.617 12.732 -25.751 1.00 69.12 117 LEU A N 1
ATOM 948 C CA . LEU A 1 117 ? 20.347 11.303 -25.943 1.00 69.12 117 LEU A CA 1
ATOM 949 C C . LEU A 1 117 ? 20.850 10.423 -24.790 1.00 69.12 117 LEU A C 1
ATOM 951 O O . LEU A 1 117 ? 20.169 9.474 -24.401 1.00 69.12 117 LEU A O 1
ATOM 955 N N . LEU A 1 118 ? 21.988 10.770 -24.182 1.00 67.19 118 LEU A N 1
ATOM 956 C CA . LEU A 1 118 ? 22.489 10.059 -23.002 1.00 67.19 118 LEU A CA 1
ATOM 957 C C . LEU A 1 118 ? 21.559 10.252 -21.789 1.00 67.19 118 LEU A C 1
ATOM 959 O O . LEU A 1 118 ? 21.252 9.297 -21.076 1.00 67.19 118 LEU A O 1
ATOM 963 N N . TYR A 1 119 ? 21.056 11.474 -21.584 1.00 70.81 119 TYR A N 1
ATOM 964 C CA . TYR A 1 119 ? 20.106 11.790 -20.512 1.00 70.81 119 TYR A CA 1
ATOM 965 C C . TYR A 1 119 ? 18.753 11.105 -20.731 1.00 70.81 119 TYR A C 1
ATOM 967 O O . TYR A 1 119 ? 18.162 10.616 -19.770 1.00 70.81 119 TYR A O 1
ATOM 975 N N . LEU A 1 120 ? 18.303 10.990 -21.985 1.00 69.69 120 LEU A N 1
ATOM 976 C CA . LEU A 1 120 ? 17.097 10.241 -22.353 1.00 69.69 120 LEU A CA 1
ATOM 977 C C . LEU A 1 120 ? 17.204 8.746 -22.026 1.00 69.69 120 LEU A C 1
ATOM 979 O O . LEU A 1 120 ? 16.187 8.126 -21.741 1.00 69.69 120 LEU A O 1
ATOM 983 N N . GLY A 1 121 ? 18.409 8.169 -22.015 1.00 69.50 121 GLY A N 1
ATOM 984 C CA . GLY A 1 121 ? 18.635 6.797 -21.550 1.00 69.50 121 GLY A CA 1
ATOM 985 C C . GLY A 1 121 ? 18.757 6.681 -20.027 1.00 69.50 121 GLY A C 1
ATOM 986 O O . GLY A 1 121 ? 18.177 5.782 -19.423 1.00 69.50 121 GLY A O 1
ATOM 987 N N . ILE A 1 122 ? 19.485 7.599 -19.384 1.00 78.81 122 ILE A N 1
ATOM 988 C CA . ILE A 1 122 ? 19.798 7.526 -17.946 1.00 78.81 122 ILE A CA 1
ATOM 989 C C . ILE A 1 122 ? 18.578 7.849 -17.071 1.00 78.81 122 ILE A C 1
ATOM 991 O O . ILE A 1 122 ? 18.330 7.152 -16.085 1.00 78.81 122 ILE A O 1
ATOM 995 N N . VAL A 1 123 ? 17.799 8.880 -17.417 1.00 79.25 123 VAL A N 1
ATOM 996 C CA . VAL A 1 123 ? 16.662 9.343 -16.599 1.00 79.25 123 VAL A CA 1
ATOM 997 C C . VAL A 1 123 ? 15.608 8.245 -16.405 1.00 79.25 123 VAL A C 1
ATOM 999 O O . VAL A 1 123 ? 15.229 7.989 -15.257 1.00 79.25 123 VAL A O 1
ATOM 1002 N N . PRO A 1 124 ? 15.170 7.524 -17.454 1.00 77.94 124 PRO A N 1
ATOM 1003 C CA . PRO A 1 124 ? 14.249 6.413 -17.277 1.00 77.94 124 PRO A CA 1
ATOM 1004 C C . PRO A 1 124 ? 14.843 5.286 -16.431 1.00 77.94 124 PRO A C 1
ATOM 1006 O O . PRO A 1 124 ? 14.105 4.672 -15.663 1.00 77.94 124 PRO A O 1
ATOM 1009 N N . VAL A 1 125 ? 16.149 4.985 -16.551 1.00 81.06 125 VAL A N 1
ATOM 1010 C CA . VAL A 1 125 ? 16.794 3.887 -15.794 1.00 81.06 125 VAL A CA 1
ATOM 1011 C C . VAL A 1 125 ? 16.784 4.202 -14.307 1.00 81.06 125 VAL A C 1
ATOM 1013 O O . VAL A 1 125 ? 16.373 3.367 -13.502 1.00 81.06 125 VAL A O 1
ATOM 1016 N N . ILE A 1 126 ? 17.153 5.432 -13.945 1.00 85.06 126 ILE A N 1
ATOM 1017 C CA . ILE A 1 126 ? 17.069 5.915 -12.565 1.00 85.06 126 ILE A CA 1
ATOM 1018 C C . ILE A 1 126 ? 15.619 5.858 -12.072 1.00 85.06 126 ILE A C 1
ATOM 1020 O O . ILE A 1 126 ? 15.362 5.347 -10.982 1.00 85.06 126 ILE A O 1
ATOM 1024 N N . GLY A 1 127 ? 14.663 6.316 -12.888 1.00 82.25 127 GLY A N 1
ATOM 1025 C CA . GLY A 1 127 ? 13.237 6.227 -12.577 1.00 82.25 127 GLY A CA 1
ATOM 1026 C C . GLY A 1 127 ? 12.796 4.790 -12.292 1.00 82.25 127 GLY A C 1
ATOM 1027 O O . GLY A 1 127 ? 12.194 4.521 -11.256 1.00 82.25 127 GLY A O 1
ATOM 1028 N N . TYR A 1 128 ? 13.155 3.842 -13.154 1.00 83.88 128 TYR A N 1
ATOM 1029 C CA . TYR A 1 128 ? 12.826 2.429 -12.978 1.00 83.88 128 TYR A CA 1
ATOM 1030 C C . TYR A 1 128 ? 13.382 1.857 -11.671 1.00 83.88 128 TYR A C 1
ATOM 1032 O O . TYR A 1 128 ? 12.645 1.211 -10.926 1.00 83.88 128 TYR A O 1
ATOM 1040 N N . VAL A 1 129 ? 14.652 2.137 -11.356 1.00 87.25 129 VAL A N 1
ATOM 1041 C CA . VAL A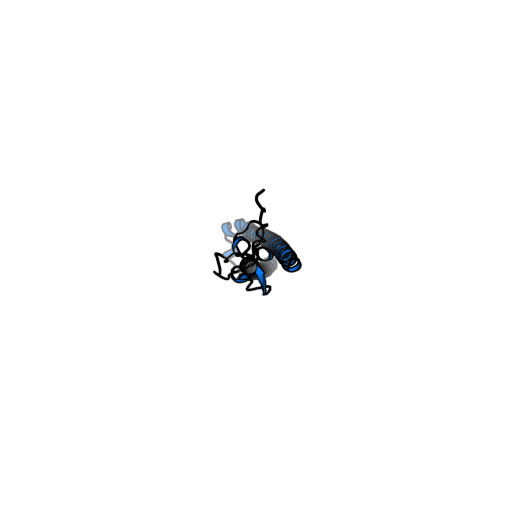 1 129 ? 15.277 1.697 -10.100 1.00 87.25 129 VAL A CA 1
ATOM 1042 C C . VAL A 1 129 ? 14.545 2.287 -8.892 1.00 87.25 129 VAL A C 1
ATOM 1044 O O . VAL A 1 129 ? 14.217 1.551 -7.963 1.00 87.25 129 VAL A O 1
ATOM 1047 N N . LEU A 1 130 ? 14.214 3.581 -8.915 1.00 89.12 130 LEU A N 1
ATOM 1048 C CA . LEU A 1 130 ? 13.462 4.231 -7.837 1.00 89.12 130 LEU A CA 1
ATOM 1049 C C . LEU A 1 130 ? 12.092 3.578 -7.621 1.00 89.12 130 LEU A C 1
ATOM 1051 O O . LEU A 1 130 ? 11.756 3.209 -6.495 1.00 89.12 130 LEU A O 1
ATOM 1055 N N . PHE A 1 131 ? 11.312 3.374 -8.684 1.00 83.88 131 PHE A N 1
ATOM 1056 C CA . PHE A 1 131 ? 10.001 2.730 -8.575 1.00 83.88 131 PHE A CA 1
ATOM 1057 C C . PHE A 1 131 ? 10.099 1.260 -8.143 1.00 83.88 131 PHE A C 1
ATOM 1059 O O . PHE A 1 131 ? 9.233 0.784 -7.406 1.00 83.88 131 PHE A O 1
ATOM 1066 N N . ALA A 1 132 ? 11.166 0.550 -8.519 1.00 83.44 132 ALA A N 1
ATOM 1067 C CA . ALA A 1 132 ? 11.427 -0.805 -8.042 1.00 83.44 132 ALA A CA 1
ATOM 1068 C C . ALA A 1 132 ? 11.706 -0.839 -6.527 1.00 83.44 132 ALA A C 1
ATOM 1070 O O . ALA A 1 132 ? 11.148 -1.679 -5.819 1.00 83.44 132 ALA A O 1
ATOM 1071 N N . VAL A 1 133 ? 12.497 0.108 -6.008 1.00 88.62 133 VAL A N 1
ATOM 1072 C CA . VAL A 1 133 ? 12.750 0.259 -4.562 1.00 88.62 133 VAL A CA 1
ATOM 1073 C C . VAL A 1 133 ? 11.465 0.617 -3.812 1.00 88.62 133 VAL A C 1
ATOM 1075 O O . VAL A 1 133 ? 11.182 0.046 -2.757 1.00 88.62 133 VAL A O 1
ATOM 1078 N N . ILE A 1 134 ? 10.649 1.524 -4.359 1.00 85.06 134 ILE A N 1
ATOM 1079 C CA . ILE A 1 134 ? 9.347 1.878 -3.774 1.00 85.06 134 ILE A CA 1
ATOM 1080 C C . ILE A 1 134 ? 8.449 0.637 -3.690 1.00 85.06 134 ILE A C 1
ATOM 1082 O O . ILE A 1 134 ? 7.852 0.395 -2.640 1.00 85.06 134 ILE A O 1
ATOM 1086 N N . LEU A 1 135 ? 8.387 -0.173 -4.751 1.00 83.38 135 LEU A N 1
ATOM 1087 C CA . LEU A 1 135 ? 7.602 -1.408 -4.768 1.00 83.38 135 LEU A CA 1
ATOM 1088 C C . LEU A 1 135 ? 8.099 -2.420 -3.724 1.00 83.38 135 LEU A C 1
ATOM 1090 O O . LEU A 1 135 ? 7.288 -3.026 -3.024 1.00 83.38 135 LEU A O 1
ATOM 1094 N N . TYR A 1 136 ? 9.417 -2.569 -3.570 1.00 87.00 136 TYR A N 1
ATOM 1095 C CA . TYR A 1 136 ? 10.004 -3.416 -2.530 1.00 87.00 136 TYR A CA 1
ATOM 1096 C C . TYR A 1 136 ? 9.595 -2.956 -1.122 1.00 87.00 136 TYR A C 1
ATOM 1098 O O . TYR A 1 136 ? 9.105 -3.748 -0.316 1.00 87.00 136 TYR A O 1
ATOM 1106 N N . ASN A 1 137 ? 9.700 -1.655 -0.845 1.00 87.56 137 ASN A N 1
ATOM 1107 C CA . ASN A 1 137 ? 9.291 -1.089 0.439 1.00 87.56 137 ASN A CA 1
ATOM 1108 C C . ASN A 1 137 ? 7.783 -1.223 0.696 1.00 87.56 137 ASN A C 1
ATOM 1110 O O . ASN A 1 137 ? 7.379 -1.466 1.833 1.00 87.56 137 ASN A O 1
ATOM 1114 N N . GLN A 1 138 ? 6.939 -1.081 -0.331 1.00 80.44 138 GLN A N 1
ATOM 1115 C CA . GLN A 1 138 ? 5.496 -1.294 -0.189 1.00 80.44 138 GLN A CA 1
ATOM 1116 C C . GLN A 1 138 ? 5.164 -2.740 0.185 1.00 80.44 138 GLN A C 1
ATOM 1118 O O . GLN A 1 138 ? 4.359 -2.953 1.090 1.00 80.44 138 GLN A O 1
ATOM 1123 N N . ARG A 1 139 ? 5.824 -3.727 -0.432 1.00 86.44 139 ARG A N 1
ATOM 1124 C CA . ARG A 1 139 ? 5.642 -5.146 -0.082 1.00 86.44 139 ARG A CA 1
ATOM 1125 C C . ARG A 1 139 ? 5.994 -5.438 1.370 1.00 86.44 139 ARG A C 1
ATOM 1127 O O . ARG A 1 139 ? 5.231 -6.120 2.046 1.00 86.44 139 ARG A O 1
ATOM 1134 N N . ASN A 1 140 ? 7.092 -4.870 1.868 1.00 86.38 140 ASN A N 1
ATOM 1135 C CA . ASN A 1 140 ? 7.465 -5.019 3.276 1.00 86.38 140 ASN A CA 1
ATOM 1136 C C . ASN A 1 140 ? 6.402 -4.416 4.206 1.00 86.38 140 ASN A C 1
ATOM 1138 O O . ASN A 1 140 ? 5.984 -5.063 5.161 1.00 86.38 140 ASN A O 1
ATOM 1142 N N . LYS A 1 141 ? 5.881 -3.224 3.883 1.00 82.31 141 LYS A N 1
ATOM 1143 C CA . LYS A 1 141 ? 4.793 -2.603 4.661 1.00 82.31 141 LYS A CA 1
ATOM 1144 C C . LYS A 1 141 ? 3.512 -3.441 4.667 1.00 82.31 141 LYS A C 1
ATOM 1146 O O . LYS A 1 141 ? 2.846 -3.510 5.698 1.00 82.31 141 LYS A O 1
ATOM 1151 N N . ILE A 1 142 ? 3.162 -4.062 3.540 1.00 83.19 142 ILE A N 1
ATOM 1152 C CA . ILE A 1 142 ? 2.009 -4.969 3.447 1.00 83.19 142 ILE A CA 1
ATOM 1153 C C . ILE A 1 142 ? 2.237 -6.197 4.335 1.00 83.19 142 ILE A C 1
ATOM 1155 O O . ILE A 1 142 ? 1.376 -6.506 5.155 1.00 83.19 142 ILE A O 1
ATOM 1159 N N . ALA A 1 143 ? 3.407 -6.836 4.245 1.00 84.94 143 ALA A N 1
ATOM 1160 C CA . ALA A 1 143 ? 3.746 -8.002 5.061 1.00 84.94 143 ALA A CA 1
ATOM 1161 C C . ALA A 1 143 ? 3.692 -7.693 6.570 1.00 84.94 143 ALA A C 1
ATOM 1163 O O . ALA A 1 143 ? 3.122 -8.463 7.349 1.00 84.94 143 ALA A O 1
ATOM 1164 N N . ASP A 1 144 ? 4.205 -6.532 6.985 1.00 86.19 144 ASP A N 1
ATOM 1165 C CA . ASP A 1 144 ? 4.132 -6.077 8.375 1.00 86.19 144 ASP A CA 1
ATOM 1166 C C . ASP A 1 144 ? 2.685 -5.845 8.828 1.00 86.19 144 ASP A C 1
ATOM 1168 O O . ASP A 1 144 ? 2.287 -6.268 9.919 1.00 86.19 144 ASP A O 1
ATOM 1172 N N . ALA A 1 145 ? 1.872 -5.190 7.996 1.00 80.19 145 ALA A N 1
ATOM 1173 C CA . ALA A 1 145 ? 0.466 -4.941 8.292 1.00 80.19 145 ALA A CA 1
ATOM 1174 C C . ALA A 1 145 ? -0.342 -6.249 8.391 1.00 80.19 145 ALA A C 1
ATOM 1176 O O . ALA A 1 145 ? -1.119 -6.414 9.336 1.00 80.19 145 ALA A O 1
ATOM 1177 N N . GLU A 1 146 ? -0.111 -7.212 7.495 1.00 83.00 146 GLU A N 1
ATOM 1178 C CA . GLU A 1 146 ? -0.707 -8.552 7.556 1.00 83.00 146 GLU A CA 1
ATOM 1179 C C . GLU A 1 146 ? -0.325 -9.288 8.844 1.00 83.00 146 GLU A C 1
ATOM 1181 O O . GLU A 1 146 ? -1.181 -9.880 9.509 1.00 83.00 146 GLU A O 1
ATOM 1186 N N . LEU A 1 147 ? 0.945 -9.208 9.247 1.00 85.38 147 LEU A N 1
ATOM 1187 C CA . LEU A 1 147 ? 1.430 -9.830 10.474 1.00 85.38 147 LEU A CA 1
ATOM 1188 C C . LEU A 1 147 ? 0.774 -9.218 11.718 1.00 85.38 147 LEU A C 1
ATOM 1190 O O . LEU A 1 147 ? 0.440 -9.937 12.665 1.00 85.38 147 LEU A O 1
ATOM 1194 N N . GLN A 1 148 ? 0.525 -7.906 11.726 1.00 80.06 148 GLN A N 1
ATOM 1195 C CA . GLN A 1 148 ? -0.215 -7.285 12.820 1.00 80.06 148 GLN A CA 1
ATOM 1196 C C . GLN A 1 148 ? -1.700 -7.672 12.840 1.00 80.06 148 GLN A C 1
ATOM 1198 O O . GLN A 1 148 ? -2.261 -7.805 13.928 1.00 80.06 148 GLN A O 1
ATOM 1203 N N . ILE A 1 149 ? -2.344 -7.859 11.683 1.00 80.31 149 ILE A N 1
ATOM 1204 C CA . ILE A 1 149 ? -3.724 -8.365 11.634 1.00 80.31 149 ILE A CA 1
ATOM 1205 C C . ILE A 1 149 ? -3.784 -9.795 12.176 1.00 80.31 149 ILE A C 1
ATOM 1207 O O . ILE A 1 149 ? -4.602 -10.056 13.052 1.00 80.31 149 ILE A O 1
ATOM 1211 N N . LYS A 1 150 ? -2.870 -10.686 11.765 1.00 80.81 150 LYS A N 1
ATOM 1212 C CA . LYS A 1 150 ? -2.784 -12.057 12.307 1.00 80.81 150 LYS A CA 1
ATOM 1213 C C . LYS A 1 150 ? -2.599 -12.077 13.827 1.00 80.81 150 LYS A C 1
ATOM 1215 O O . LYS A 1 150 ? -3.238 -12.861 14.520 1.00 80.81 150 LYS A O 1
ATOM 1220 N N . LYS A 1 151 ? -1.767 -11.180 14.371 1.00 79.69 151 LYS A N 1
ATOM 1221 C CA . LYS A 1 151 ? -1.582 -11.034 15.829 1.00 79.69 151 LYS A CA 1
ATOM 1222 C C . LYS A 1 151 ? -2.849 -10.597 16.562 1.00 79.69 151 LYS A C 1
ATOM 1224 O O . LYS A 1 151 ? -3.009 -10.948 17.727 1.00 79.69 151 LYS A O 1
ATOM 1229 N N . LEU A 1 152 ? -3.696 -9.788 15.929 1.00 69.69 152 LEU A N 1
ATOM 1230 C CA . LEU A 1 152 ? -4.979 -9.389 16.503 1.00 69.69 152 LEU A CA 1
ATOM 1231 C C . LEU A 1 152 ? -6.005 -10.524 16.398 1.00 69.69 152 LEU A C 1
ATOM 1233 O O . LEU A 1 152 ? -6.828 -10.658 17.298 1.00 69.69 152 LEU A O 1
ATOM 1237 N N . ASP A 1 153 ? -5.966 -11.313 15.321 1.00 71.06 153 ASP A N 1
ATOM 1238 C CA . ASP A 1 153 ? -6.919 -12.403 15.073 1.00 71.06 153 ASP A CA 1
ATOM 1239 C C . ASP A 1 153 ? -6.700 -13.565 16.050 1.00 71.06 153 ASP A C 1
ATOM 1241 O O . ASP A 1 153 ? -7.636 -14.005 16.703 1.00 71.06 153 ASP A O 1
ATOM 1245 N N . ASN A 1 154 ? -5.438 -13.929 16.311 1.00 64.88 154 ASN A N 1
ATOM 1246 C CA . ASN A 1 154 ? -5.061 -14.926 17.326 1.00 64.88 154 ASN A CA 1
ATOM 1247 C C . ASN A 1 154 ? -5.366 -14.516 18.786 1.00 64.88 154 ASN A C 1
ATOM 1249 O O . ASN A 1 154 ? -5.067 -15.277 19.703 1.00 64.88 154 ASN A O 1
ATOM 1253 N N . ARG A 1 155 ? -5.877 -13.301 19.034 1.00 58.50 155 ARG A N 1
ATOM 1254 C CA . ARG A 1 155 ? -6.306 -12.841 20.370 1.00 58.50 155 ARG A CA 1
ATOM 1255 C C . ARG A 1 155 ? -7.825 -12.890 20.572 1.00 58.5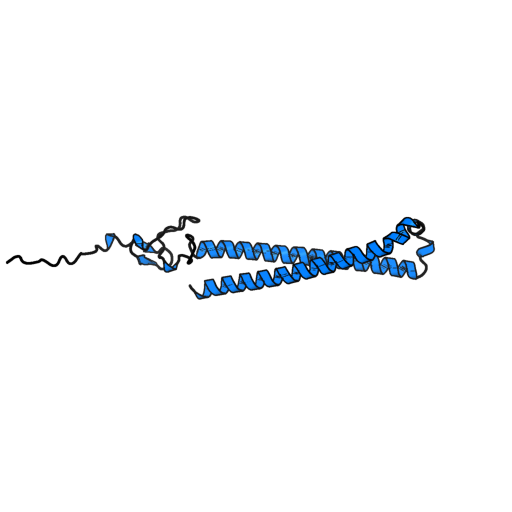0 155 ARG A C 1
ATOM 1257 O O . ARG A 1 155 ? -8.275 -12.516 21.656 1.00 58.50 155 ARG A O 1
ATOM 1264 N N . ARG A 1 156 ? -8.598 -13.254 19.546 1.00 51.88 156 ARG A N 1
ATOM 1265 C CA . ARG A 1 156 ? -10.028 -13.562 19.679 1.00 51.88 156 ARG A CA 1
ATOM 1266 C C . ARG A 1 156 ? -10.220 -14.991 20.155 1.00 51.88 156 ARG A C 1
ATOM 1268 O O . ARG A 1 156 ? -11.209 -15.179 20.894 1.00 51.88 156 ARG A O 1
#

Secondary structure (DSSP, 8-state):
------------GGGPEEPTTT--EE-GGGEE--TTT----EEGGGBPTT-SSBHHHHHHHHHHHHHHHHHHHHHHHHHHHHHHHHHHHHHHHHHHHHTTGGGG-GGGG-HHHHHHHHHHHHHHHHHHHHHHHHHHHHHHHHHHHHHHHHHHHTT-